Protein AF-A0A924DDB6-F1 (afdb_monomer_lite)

pLDDT: mean 88.54, std 9.06, range [60.5, 97.62]

Foldseek 3Di:
DQDQQDAFEWEDAPPDIDGPDDVNNVVVCVVVVPPDGHHDYDDPVRVVVVDDDDDPPPPDGDGD

Structure (mmCIF, N/CA/C/O backbone):
data_AF-A0A924DDB6-F1
#
_entry.id   AF-A0A924DDB6-F1
#
loop_
_atom_site.group_PDB
_atom_site.id
_atom_site.type_symbol
_atom_site.label_atom_id
_atom_site.label_alt_id
_atom_site.label_comp_id
_atom_site.label_asym_id
_atom_site.label_entity_id
_atom_site.label_seq_id
_atom_site.pdbx_PDB_ins_code
_atom_site.Cartn_x
_atom_site.Cartn_y
_atom_site.Cartn_z
_atom_site.occupancy
_atom_site.B_iso_or_equiv
_atom_site.auth_seq_id
_atom_site.auth_comp_id
_atom_site.auth_asym_id
_atom_site.auth_atom_id
_atom_site.pdbx_PDB_model_num
ATOM 1 N N . THR A 1 1 ? 9.232 -11.109 -1.581 1.00 77.56 1 THR A N 1
ATOM 2 C CA . THR A 1 1 ? 9.239 -11.697 -2.945 1.00 77.56 1 THR A CA 1
ATOM 3 C C . THR A 1 1 ? 9.235 -10.579 -3.985 1.00 77.56 1 THR A C 1
ATOM 5 O O . THR A 1 1 ? 8.765 -9.498 -3.655 1.00 77.56 1 THR A O 1
ATOM 8 N N . ARG A 1 2 ? 9.799 -10.791 -5.186 1.00 85.44 2 ARG A N 1
ATOM 9 C CA . ARG A 1 2 ? 9.833 -9.821 -6.311 1.00 85.44 2 ARG A CA 1
ATOM 10 C C . ARG A 1 2 ? 8.818 -10.145 -7.415 1.00 85.44 2 ARG A C 1
ATOM 12 O O . ARG A 1 2 ? 8.849 -9.526 -8.470 1.00 85.44 2 ARG A O 1
ATOM 19 N N . ASP A 1 3 ? 7.979 -11.149 -7.203 1.00 93.31 3 ASP A N 1
ATOM 20 C CA . ASP A 1 3 ? 6.947 -11.553 -8.153 1.00 93.31 3 ASP A CA 1
ATOM 21 C C . ASP A 1 3 ? 5.905 -10.434 -8.325 1.00 93.31 3 ASP A C 1
ATOM 23 O O . ASP A 1 3 ? 5.210 -10.093 -7.366 1.00 93.31 3 ASP A O 1
ATOM 27 N N . LEU A 1 4 ? 5.838 -9.849 -9.526 1.00 95.19 4 LEU A N 1
ATOM 28 C CA . LEU A 1 4 ? 4.941 -8.735 -9.852 1.00 95.19 4 LEU A CA 1
ATOM 29 C C . LEU A 1 4 ? 3.483 -9.184 -10.022 1.00 95.19 4 LEU A C 1
ATOM 31 O O . LEU A 1 4 ? 2.587 -8.348 -9.989 1.00 95.19 4 LEU A O 1
ATOM 35 N N . SER A 1 5 ? 3.218 -10.493 -10.132 1.00 95.31 5 SER A N 1
ATOM 36 C CA . SER A 1 5 ? 1.848 -11.015 -10.182 1.00 95.31 5 SER A CA 1
ATOM 37 C C . SER A 1 5 ? 1.177 -11.053 -8.802 1.00 95.31 5 SER A C 1
ATOM 39 O O . SER A 1 5 ? 0.010 -11.430 -8.688 1.00 95.31 5 SER A O 1
ATOM 41 N N . LYS A 1 6 ? 1.919 -10.754 -7.728 1.00 96.75 6 LYS A N 1
ATOM 42 C CA . LYS A 1 6 ? 1.402 -10.724 -6.356 1.00 96.75 6 LYS A CA 1
ATOM 43 C C . LYS A 1 6 ? 1.005 -9.300 -5.976 1.00 96.75 6 LYS A C 1
ATOM 45 O O . LYS A 1 6 ? 1.778 -8.386 -6.258 1.00 96.75 6 LYS A O 1
ATOM 50 N N . PRO A 1 7 ? -0.128 -9.118 -5.278 1.00 96.31 7 PRO A N 1
ATOM 51 C CA . PRO A 1 7 ? -0.619 -7.790 -4.959 1.00 96.31 7 PRO A CA 1
ATOM 52 C C . PRO A 1 7 ? 0.319 -7.040 -4.010 1.00 96.31 7 PRO A C 1
ATOM 54 O O . PRO A 1 7 ? 0.960 -7.639 -3.139 1.00 96.31 7 PRO A O 1
ATOM 57 N N . LEU A 1 8 ? 0.378 -5.720 -4.171 1.00 96.56 8 LEU A N 1
ATOM 58 C CA . LEU A 1 8 ? 0.745 -4.805 -3.093 1.00 96.56 8 LEU A CA 1
ATOM 59 C C . LEU A 1 8 ? -0.374 -4.801 -2.046 1.00 96.56 8 LEU A C 1
ATOM 61 O O . LEU A 1 8 ? -1.533 -5.011 -2.401 1.00 96.56 8 LEU A O 1
ATOM 65 N N . ILE A 1 9 ? -0.048 -4.542 -0.782 1.00 95.25 9 ILE A N 1
ATOM 66 C CA . ILE A 1 9 ? -1.059 -4.354 0.265 1.00 95.25 9 ILE A CA 1
ATOM 67 C C . ILE A 1 9 ? -1.053 -2.886 0.664 1.00 95.25 9 ILE A C 1
ATOM 69 O O . ILE A 1 9 ? 0.013 -2.331 0.954 1.00 95.25 9 ILE A O 1
ATOM 73 N N . ALA A 1 10 ? -2.228 -2.266 0.679 1.00 93.94 10 ALA A N 1
ATOM 74 C CA . ALA A 1 10 ? -2.383 -0.870 1.050 1.00 93.94 10 ALA A CA 1
ATOM 75 C C . ALA A 1 10 ? -3.595 -0.634 1.945 1.00 93.94 10 ALA A C 1
ATOM 77 O O . ALA A 1 10 ? -4.552 -1.406 1.934 1.00 93.94 10 ALA A O 1
ATOM 78 N N . VAL A 1 11 ? -3.553 0.478 2.670 1.00 91.56 11 VAL A N 1
ATOM 79 C CA . VAL A 1 11 ? -4.694 1.046 3.394 1.00 91.56 11 VAL A CA 1
ATOM 80 C C . VAL A 1 11 ? -5.029 2.423 2.811 1.00 91.56 11 VAL A C 1
ATOM 82 O O . VAL A 1 11 ? -4.117 3.131 2.358 1.00 91.56 11 VAL A O 1
ATOM 85 N N . PRO A 1 12 ? -6.309 2.824 2.792 1.00 89.06 12 PRO A N 1
ATOM 86 C CA . PRO A 1 12 ? -6.672 4.196 2.467 1.00 89.06 12 PRO A CA 1
ATOM 87 C C . PRO A 1 12 ? -6.193 5.142 3.579 1.00 89.06 12 PRO A C 1
ATOM 89 O O . PRO A 1 12 ? -6.338 4.861 4.766 1.00 89.06 12 PRO A O 1
ATOM 92 N N . GLN A 1 13 ? -5.600 6.269 3.194 1.00 85.50 13 GLN A N 1
ATOM 93 C CA . GLN A 1 13 ? -5.166 7.325 4.104 1.00 85.50 13 GLN A CA 1
ATOM 94 C C . GLN A 1 13 ? -5.561 8.678 3.510 1.00 85.50 13 GLN A C 1
ATOM 96 O O . GLN A 1 13 ? -4.888 9.189 2.614 1.00 85.50 13 GLN A O 1
ATOM 101 N N . GLU A 1 14 ? -6.632 9.273 4.037 1.00 83.06 14 GLU A N 1
ATOM 102 C CA . GLU A 1 14 ? -7.216 10.512 3.505 1.00 83.06 14 GLU A CA 1
ATOM 103 C C . GLU A 1 14 ? -7.504 10.388 1.993 1.00 83.06 14 GLU A C 1
ATOM 105 O O . GLU A 1 14 ? -8.292 9.542 1.584 1.00 83.06 14 GLU A O 1
ATOM 110 N N . GLU A 1 15 ? -6.860 11.203 1.155 1.00 85.75 15 GLU A N 1
ATOM 111 C CA . GLU A 1 15 ? -6.980 11.181 -0.312 1.00 85.75 15 GLU A CA 1
ATOM 112 C C . GLU A 1 15 ? -5.856 10.371 -0.986 1.00 85.75 15 GLU A C 1
ATOM 114 O O . GLU A 1 15 ? -5.567 10.536 -2.174 1.00 85.75 15 GLU A O 1
ATOM 119 N N . ARG A 1 16 ? -5.152 9.532 -0.220 1.00 87.81 16 ARG A N 1
ATOM 120 C CA . ARG A 1 16 ? -3.974 8.778 -0.662 1.00 87.81 16 ARG A CA 1
ATOM 121 C C . ARG A 1 16 ? -4.083 7.308 -0.281 1.00 87.81 16 ARG A C 1
ATOM 123 O O . ARG A 1 16 ? -4.921 6.896 0.514 1.00 87.81 16 ARG A O 1
ATOM 130 N N . LEU A 1 17 ? -3.183 6.514 -0.850 1.00 89.94 17 LEU A N 1
ATOM 131 C CA . LEU A 1 17 ? -2.980 5.119 -0.481 1.00 89.94 17 LEU A CA 1
ATOM 132 C C . LEU A 1 17 ? -1.634 4.979 0.221 1.00 89.94 17 LEU A C 1
ATOM 134 O O . LEU A 1 17 ? -0.608 5.421 -0.305 1.00 89.94 17 LEU A O 1
ATOM 138 N N . LEU A 1 18 ? -1.635 4.340 1.386 1.00 90.56 18 LEU A N 1
ATOM 139 C CA . LEU A 1 18 ? -0.419 3.977 2.097 1.00 90.56 18 LEU A CA 1
ATOM 140 C C . LEU 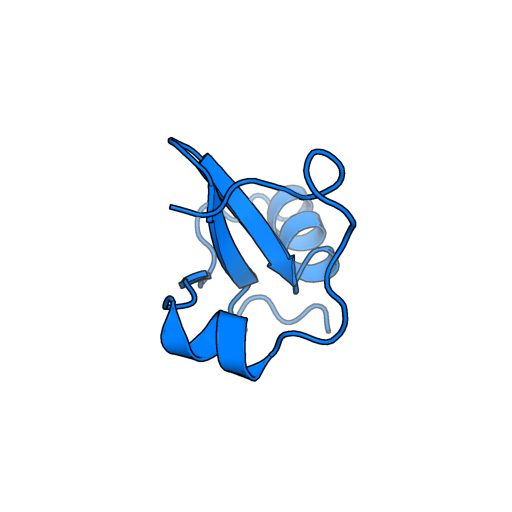A 1 18 ? -0.096 2.511 1.815 1.00 90.56 18 LEU A C 1
ATOM 142 O O . LEU A 1 18 ? -0.854 1.622 2.195 1.00 90.56 18 LEU A O 1
ATOM 146 N N . ILE A 1 19 ? 1.042 2.254 1.168 1.00 93.00 19 ILE A N 1
ATOM 147 C CA . ILE A 1 19 ? 1.538 0.892 0.945 1.00 93.00 19 ILE A CA 1
ATOM 148 C C . ILE A 1 19 ? 2.119 0.354 2.253 1.00 93.00 19 ILE A C 1
ATOM 150 O O . ILE A 1 19 ? 3.098 0.892 2.772 1.00 93.00 19 ILE A O 1
ATOM 154 N N . ILE A 1 20 ? 1.541 -0.730 2.765 1.00 90.69 20 ILE A N 1
ATOM 155 C CA . ILE A 1 20 ? 1.999 -1.386 3.996 1.00 90.69 20 ILE A CA 1
ATOM 156 C C . ILE A 1 20 ? 2.859 -2.623 3.709 1.00 90.69 20 ILE A C 1
ATOM 158 O O . ILE A 1 20 ? 3.754 -2.938 4.488 1.00 90.69 20 ILE A O 1
ATOM 162 N N . ASP A 1 21 ? 2.658 -3.283 2.561 1.00 93.12 21 ASP A N 1
ATOM 163 C CA . ASP A 1 21 ? 3.501 -4.388 2.094 1.00 93.12 21 ASP A CA 1
ATOM 164 C C . ASP A 1 21 ? 3.691 -4.361 0.570 1.00 93.12 21 ASP A C 1
ATOM 166 O O . ASP A 1 21 ? 2.824 -3.947 -0.201 1.00 93.12 21 ASP A O 1
ATOM 170 N N . GLY A 1 22 ? 4.835 -4.879 0.120 1.00 94.81 22 GLY A N 1
ATOM 171 C CA . GLY A 1 22 ? 5.159 -5.023 -1.297 1.00 94.81 22 GLY A CA 1
ATOM 172 C C . GLY A 1 22 ? 6.169 -4.024 -1.846 1.00 94.81 22 GLY A C 1
ATOM 173 O O . GLY A 1 22 ? 6.365 -4.000 -3.058 1.00 94.81 22 GLY A O 1
ATOM 174 N N . TRP A 1 23 ? 6.880 -3.281 -0.994 1.00 95.62 23 TRP A N 1
ATOM 175 C CA . TRP A 1 23 ? 7.938 -2.345 -1.406 1.00 95.62 23 TRP A CA 1
ATOM 176 C C . TRP A 1 23 ? 8.943 -2.922 -2.419 1.00 95.62 23 TRP A C 1
ATOM 178 O O . TRP A 1 23 ? 9.204 -2.262 -3.423 1.00 95.62 23 TRP A O 1
ATOM 188 N N . PRO A 1 24 ? 9.459 -4.162 -2.274 1.00 96.31 24 PRO A N 1
ATOM 189 C CA . PRO A 1 24 ? 10.358 -4.728 -3.281 1.00 96.31 24 PRO A CA 1
ATOM 190 C C . PRO A 1 24 ? 9.704 -4.953 -4.654 1.00 96.31 24 PRO A C 1
ATOM 192 O O . PRO A 1 24 ? 10.406 -4.915 -5.662 1.00 96.31 24 PRO A O 1
ATOM 195 N N . ARG A 1 25 ? 8.388 -5.214 -4.702 1.00 96.62 25 ARG A N 1
ATOM 196 C CA . ARG A 1 25 ? 7.622 -5.368 -5.952 1.00 96.62 25 ARG A CA 1
ATOM 197 C C . ARG A 1 25 ? 7.385 -4.009 -6.599 1.00 96.62 25 ARG A C 1
ATOM 199 O O . ARG A 1 25 ? 7.639 -3.872 -7.787 1.00 96.62 25 ARG A O 1
ATOM 206 N N . LEU A 1 26 ? 6.999 -3.010 -5.804 1.00 96.00 26 LEU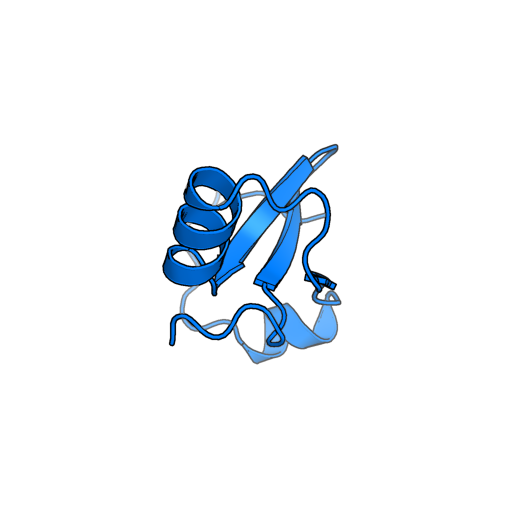 A N 1
ATOM 207 C CA . LEU A 1 26 ? 6.828 -1.636 -6.273 1.00 96.00 26 LEU A CA 1
ATOM 208 C C . LEU A 1 26 ? 8.130 -1.086 -6.873 1.00 96.00 26 LEU A C 1
ATOM 210 O O . LEU A 1 26 ? 8.133 -0.610 -8.001 1.00 96.00 26 LEU A O 1
ATOM 214 N N . LEU A 1 27 ? 9.255 -1.228 -6.163 1.00 96.50 27 LEU A N 1
ATOM 215 C CA . LEU A 1 27 ? 10.565 -0.787 -6.658 1.00 96.50 27 LEU A CA 1
ATOM 216 C C . LEU A 1 27 ? 10.957 -1.492 -7.961 1.00 96.50 27 LEU A C 1
ATOM 218 O O . LEU A 1 27 ? 11.504 -0.866 -8.861 1.00 96.50 27 LEU A O 1
ATOM 222 N N . ARG A 1 28 ? 10.667 -2.791 -8.077 1.00 96.19 28 ARG A N 1
ATOM 223 C CA . ARG A 1 28 ? 10.921 -3.545 -9.305 1.00 96.19 28 ARG A CA 1
ATOM 224 C C . ARG A 1 28 ? 10.043 -3.068 -10.463 1.00 96.19 28 ARG A C 1
ATOM 226 O O . ARG A 1 28 ? 10.567 -2.899 -11.552 1.00 96.19 28 ARG A O 1
ATOM 233 N N . ALA A 1 29 ? 8.753 -2.842 -10.229 1.00 96.81 29 ALA A N 1
ATOM 234 C CA . ALA A 1 29 ? 7.838 -2.343 -11.252 1.00 96.81 29 ALA A CA 1
ATOM 235 C C . ALA A 1 29 ? 8.276 -0.982 -11.801 1.00 96.81 29 ALA A C 1
ATOM 237 O O . ALA A 1 29 ? 8.264 -0.791 -13.009 1.00 96.81 29 ALA A O 1
ATOM 238 N N . VAL A 1 30 ? 8.764 -0.086 -10.934 1.00 97.06 30 VAL A N 1
ATOM 239 C CA . VAL A 1 30 ? 9.349 1.197 -11.359 1.00 97.06 30 VAL A CA 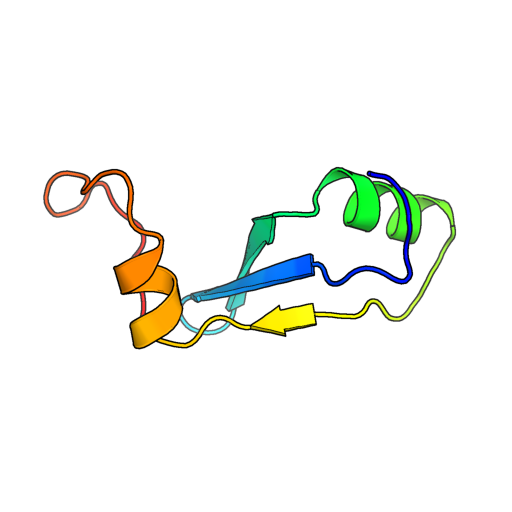1
ATOM 240 C C . VAL A 1 30 ? 10.572 0.988 -12.257 1.00 97.06 30 VAL A C 1
ATOM 242 O O . VAL A 1 30 ? 10.699 1.655 -13.275 1.00 97.06 30 VAL A O 1
ATOM 245 N N . LEU A 1 31 ? 11.467 0.061 -11.901 1.00 97.62 31 LEU A N 1
ATOM 246 C CA . LEU A 1 31 ? 12.666 -0.234 -12.698 1.00 97.62 31 LEU A CA 1
ATOM 247 C C . LEU A 1 31 ? 12.354 -0.899 -14.046 1.00 97.62 31 LEU A C 1
ATOM 249 O O . LEU A 1 31 ? 13.137 -0.764 -14.978 1.00 97.62 31 LEU A O 1
ATOM 253 N N . GLU A 1 32 ? 11.254 -1.647 -14.125 1.00 97.56 32 GLU A N 1
ATOM 254 C CA . GLU A 1 32 ? 10.804 -2.353 -15.330 1.00 97.56 32 GLU A CA 1
ATOM 255 C C . GLU A 1 32 ? 9.757 -1.554 -16.128 1.00 97.56 32 GLU A C 1
ATOM 257 O O . GLU A 1 32 ? 9.204 -2.089 -17.083 1.00 97.56 32 GLU A O 1
ATOM 262 N N . GLU A 1 33 ? 9.486 -0.298 -15.747 1.00 97.44 33 GLU A N 1
ATOM 263 C CA . GLU A 1 33 ? 8.495 0.584 -16.390 1.00 97.44 33 GLU A CA 1
ATOM 264 C C . GLU A 1 33 ? 7.096 -0.056 -16.498 1.00 97.44 33 GLU A C 1
ATOM 266 O O . GLU A 1 33 ? 6.356 0.135 -17.460 1.00 97.44 33 GLU A O 1
ATOM 271 N N . VAL A 1 34 ? 6.721 -0.840 -15.485 1.00 97.25 34 VAL A N 1
ATOM 272 C CA . VAL A 1 34 ? 5.411 -1.491 -15.400 1.00 97.25 34 VAL A CA 1
ATOM 273 C C . VAL A 1 34 ? 4.367 -0.463 -14.969 1.00 97.25 34 VAL A C 1
ATOM 275 O O . VAL A 1 34 ? 4.450 0.089 -13.871 1.00 97.25 34 VAL A O 1
ATOM 278 N N . GLU A 1 35 ? 3.371 -0.230 -15.824 1.00 95.94 35 GLU A N 1
ATOM 279 C CA . GLU A 1 35 ? 2.333 0.788 -15.606 1.00 95.94 35 GLU A CA 1
ATOM 280 C C . GLU A 1 35 ? 1.314 0.394 -14.528 1.00 95.94 35 GLU A C 1
ATOM 282 O O . GLU A 1 35 ? 0.823 1.249 -13.792 1.00 95.94 35 GLU A O 1
ATOM 287 N N . GLU A 1 36 ? 1.014 -0.903 -14.402 1.00 95.94 36 GLU A N 1
ATOM 288 C CA . GLU A 1 36 ? -0.030 -1.408 -13.512 1.00 95.94 36 GLU A CA 1
ATOM 289 C C . GLU A 1 36 ? 0.470 -2.550 -12.627 1.00 95.94 36 GLU A C 1
ATOM 291 O O . GLU A 1 36 ? 1.136 -3.484 -13.076 1.00 95.94 36 GLU A O 1
ATOM 296 N N . LEU A 1 37 ? 0.089 -2.505 -11.350 1.00 95.88 37 LEU A N 1
ATOM 297 C CA . LEU A 1 37 ? 0.333 -3.580 -10.398 1.00 95.88 37 LEU A CA 1
ATOM 298 C C . LEU A 1 37 ? -0.963 -4.000 -9.709 1.00 95.88 37 LEU A C 1
ATOM 300 O O . LEU A 1 37 ? -1.779 -3.143 -9.362 1.00 95.88 37 LEU A O 1
ATOM 304 N N . PRO A 1 38 ? -1.130 -5.303 -9.420 1.00 97.00 38 PRO A N 1
ATOM 305 C CA . PRO A 1 38 ? -2.217 -5.749 -8.569 1.00 97.00 38 PRO A CA 1
ATOM 306 C C . PRO A 1 38 ? -2.094 -5.102 -7.183 1.00 97.00 38 PRO A C 1
ATOM 308 O O . PRO A 1 38 ? -1.012 -5.041 -6.591 1.00 97.00 38 PRO A O 1
ATOM 311 N N . LEU A 1 39 ? -3.225 -4.652 -6.650 1.00 95.94 39 LEU A N 1
ATOM 312 C CA . LEU A 1 39 ? -3.338 -4.021 -5.342 1.00 95.94 39 LEU A CA 1
ATOM 313 C C . LEU A 1 39 ? -4.456 -4.704 -4.558 1.00 95.94 39 LEU A C 1
ATOM 315 O O . LEU A 1 39 ? -5.556 -4.894 -5.072 1.00 95.94 39 LEU A O 1
ATOM 319 N N . HIS A 1 40 ? -4.174 -5.047 -3.310 1.00 96.44 40 HIS A N 1
ATOM 320 C CA . HIS A 1 40 ? -5.173 -5.435 -2.331 1.00 96.44 40 HIS A CA 1
ATOM 321 C C . HIS A 1 40 ? -5.319 -4.292 -1.324 1.00 96.44 40 HIS A C 1
ATOM 323 O O . HIS A 1 40 ? -4.393 -3.990 -0.566 1.00 96.44 40 HIS A O 1
ATOM 329 N N . LEU A 1 41 ? -6.466 -3.619 -1.386 1.00 94.56 41 LEU A N 1
ATOM 330 C CA . LEU A 1 41 ? -6.837 -2.566 -0.453 1.00 94.56 41 LEU A CA 1
ATOM 331 C C . LEU A 1 41 ? -7.517 -3.215 0.750 1.00 94.56 41 LEU A C 1
ATOM 333 O O . LEU A 1 41 ? -8.543 -3.869 0.571 1.00 94.56 41 LEU A O 1
ATOM 337 N N . LEU A 1 42 ? -6.949 -3.034 1.941 1.00 92.50 42 LEU A N 1
ATOM 338 C CA . LEU A 1 42 ? -7.538 -3.579 3.158 1.00 92.50 42 LEU A CA 1
ATOM 339 C C . LEU A 1 42 ? -8.817 -2.829 3.527 1.00 92.50 42 LEU A C 1
ATOM 341 O O . LEU A 1 42 ? -8.878 -1.596 3.497 1.00 92.50 42 LEU A O 1
ATOM 345 N N . THR A 1 43 ? -9.816 -3.600 3.930 1.00 90.44 43 THR A N 1
ATOM 346 C CA . THR A 1 43 ? -10.994 -3.116 4.648 1.00 90.44 43 THR A CA 1
ATOM 347 C C . THR A 1 43 ? -10.652 -2.751 6.095 1.00 90.44 43 THR A C 1
ATOM 349 O O . THR A 1 43 ? -9.607 -3.146 6.619 1.00 90.44 43 THR A O 1
ATOM 352 N N . GLN A 1 44 ? -11.568 -2.028 6.757 1.00 84.31 44 GLN A N 1
ATOM 353 C CA . GLN A 1 44 ? -11.459 -1.726 8.189 1.00 84.31 44 GLN A CA 1
ATOM 354 C C . GLN A 1 44 ? -11.258 -3.001 9.025 1.00 84.31 44 GLN A C 1
ATOM 356 O O . GLN A 1 44 ? -10.344 -3.103 9.835 1.00 84.31 44 GLN A O 1
ATOM 361 N N . GLU A 1 45 ? -12.074 -4.015 8.751 1.00 89.81 45 GLU A N 1
ATOM 362 C CA . GLU A 1 45 ? -12.031 -5.298 9.450 1.00 89.81 45 GLU A CA 1
ATOM 363 C C . GLU A 1 45 ? -10.687 -6.024 9.271 1.00 89.81 45 GLU A C 1
ATOM 365 O O . GLU A 1 45 ? -10.126 -6.543 10.236 1.00 89.81 45 GLU A O 1
ATOM 370 N N . GLU A 1 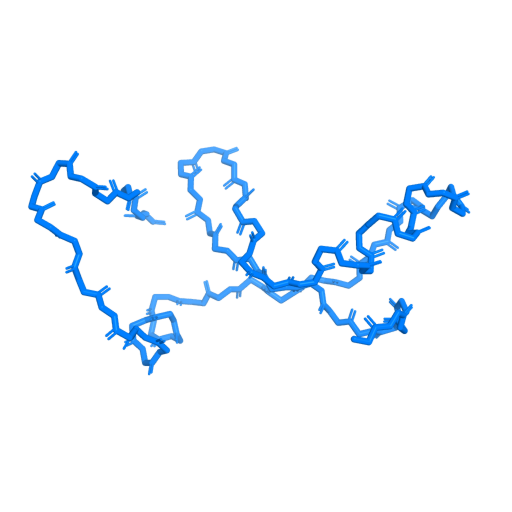46 ? -10.134 -6.034 8.056 1.00 91.31 46 GLU A N 1
ATOM 371 C CA . GLU A 1 46 ? -8.875 -6.729 7.770 1.00 91.31 46 GLU A CA 1
ATOM 372 C C . GLU A 1 46 ? -7.666 -6.055 8.419 1.00 91.31 46 GLU A C 1
ATOM 374 O O . GLU A 1 46 ? -6.795 -6.754 8.945 1.00 91.31 46 GLU A O 1
ATOM 379 N N . ALA A 1 47 ? -7.582 -4.719 8.397 1.00 85.94 47 ALA A N 1
ATOM 380 C CA . ALA A 1 47 ? -6.447 -4.050 9.031 1.00 85.94 47 ALA A CA 1
ATOM 381 C C . ALA A 1 47 ? -6.561 -4.033 10.564 1.00 85.94 47 ALA A C 1
ATOM 383 O O . ALA A 1 47 ? -5.530 -4.174 11.223 1.00 85.94 47 ALA A O 1
ATOM 384 N N . ASP A 1 48 ? -7.773 -4.000 11.132 1.00 85.12 48 ASP A N 1
ATOM 385 C CA . ASP A 1 48 ? -7.978 -4.220 12.571 1.00 85.12 48 ASP A CA 1
ATOM 386 C C . ASP A 1 48 ? -7.550 -5.640 12.985 1.00 85.12 48 ASP A C 1
ATOM 388 O O . ASP A 1 48 ? -6.879 -5.824 14.001 1.00 85.12 48 ASP A O 1
ATOM 392 N N . ALA A 1 49 ? -7.855 -6.657 12.170 1.00 87.94 49 ALA A N 1
ATOM 393 C CA . ALA A 1 49 ? -7.440 -8.039 12.425 1.00 87.94 49 ALA A CA 1
ATOM 394 C C . ALA A 1 49 ? -5.918 -8.259 12.301 1.00 87.94 49 ALA A C 1
ATOM 396 O O . ALA A 1 49 ? -5.370 -9.173 12.922 1.00 87.94 49 ALA A O 1
ATOM 397 N N . ALA A 1 50 ? -5.231 -7.441 11.499 1.00 81.69 50 ALA A N 1
ATOM 398 C CA . ALA A 1 50 ? -3.782 -7.496 11.299 1.00 81.69 50 ALA A CA 1
ATOM 399 C C . ALA A 1 50 ? -2.991 -6.584 12.258 1.00 81.69 50 ALA A C 1
ATOM 401 O O . ALA A 1 50 ? -1.757 -6.565 12.209 1.00 81.69 50 ALA A O 1
ATOM 402 N N . LEU A 1 51 ? -3.676 -5.828 13.120 1.00 80.75 51 LEU A N 1
ATOM 403 C CA . LEU A 1 51 ? -3.067 -4.855 14.016 1.00 80.75 51 LEU A CA 1
ATOM 404 C C . LEU A 1 51 ? -2.132 -5.537 15.025 1.00 80.75 51 LEU A C 1
ATOM 406 O O . LEU A 1 51 ? -2.540 -6.384 15.817 1.00 80.75 51 LEU A O 1
ATOM 410 N N . TRP A 1 52 ? -0.855 -5.152 15.014 1.00 77.75 52 TRP A N 1
ATOM 411 C CA . TRP A 1 52 ? 0.143 -5.675 15.959 1.00 77.75 52 TRP A CA 1
ATOM 412 C C . TRP A 1 52 ? 0.439 -4.733 17.122 1.00 77.75 52 TRP A C 1
ATOM 414 O O . TRP A 1 52 ? 0.799 -5.196 18.203 1.00 77.75 52 TRP A O 1
ATOM 424 N N . LEU A 1 53 ? 0.326 -3.420 16.912 1.00 77.38 53 LEU A N 1
ATOM 425 C CA . LEU A 1 53 ? 0.573 -2.422 17.947 1.00 77.38 53 LEU A CA 1
ATOM 426 C C . LEU A 1 53 ? -0.261 -1.165 17.702 1.00 77.38 53 LEU A C 1
ATOM 428 O O . LEU A 1 53 ? -0.393 -0.712 16.566 1.00 77.38 53 LEU A O 1
ATOM 432 N N . GLU A 1 54 ? -0.760 -0.575 18.783 1.00 78.56 54 GLU A N 1
ATOM 433 C CA . GLU A 1 54 ? -1.349 0.760 18.772 1.00 78.56 54 GLU A CA 1
ATOM 434 C C . GLU A 1 54 ? -0.311 1.782 19.230 1.00 78.56 54 GLU A C 1
ATOM 436 O O . GLU A 1 54 ? 0.392 1.591 20.227 1.00 78.56 54 GLU A O 1
ATOM 441 N N . LEU A 1 55 ? -0.208 2.882 18.490 1.00 78.62 55 LEU A N 1
ATOM 442 C CA . LEU A 1 55 ? 0.608 4.022 18.890 1.00 78.62 55 LEU A CA 1
ATOM 443 C C . LEU A 1 55 ? -0.211 4.956 19.795 1.00 78.62 55 LEU A C 1
ATOM 445 O O . LEU A 1 55 ? -1.432 5.030 19.648 1.00 78.62 55 LEU A O 1
ATOM 449 N N . PRO A 1 56 ? 0.436 5.711 20.706 1.00 81.31 56 PRO A N 1
ATOM 450 C CA . PRO A 1 56 ? -0.251 6.717 21.507 1.00 81.31 56 PRO A CA 1
ATOM 451 C C . PRO A 1 56 ? -1.051 7.709 20.641 1.00 81.31 56 PRO A C 1
ATOM 453 O O . PRO A 1 56 ? -0.661 7.975 19.497 1.00 81.31 56 PRO A O 1
ATOM 456 N N . PRO A 1 57 ? -2.126 8.320 21.174 1.00 80.19 57 PRO A N 1
ATOM 457 C CA . PRO A 1 57 ? -2.898 9.321 20.442 1.00 80.19 57 PRO A CA 1
ATOM 458 C C . PRO A 1 57 ? -2.003 10.421 19.852 1.00 80.19 57 PRO A C 1
ATOM 460 O O . PRO A 1 57 ? -1.170 10.997 20.549 1.00 80.19 57 PRO A O 1
ATOM 463 N N . GLY A 1 58 ? -2.169 10.702 18.556 1.00 76.94 58 GLY A N 1
ATOM 464 C CA . GLY A 1 58 ? -1.364 11.689 17.822 1.00 76.94 58 GLY A CA 1
ATOM 465 C C . GLY A 1 58 ? -0.007 11.190 17.306 1.00 76.94 58 GLY A C 1
ATOM 466 O O . GLY A 1 58 ? 0.659 11.932 16.591 1.00 76.94 58 GLY A O 1
ATOM 467 N N . ALA A 1 59 ? 0.397 9.954 17.620 1.00 77.56 59 ALA A N 1
ATOM 468 C CA . ALA A 1 59 ? 1.622 9.338 17.099 1.00 77.56 59 ALA A CA 1
ATOM 469 C C . ALA A 1 59 ? 1.374 8.378 15.916 1.00 77.56 59 ALA A C 1
ATOM 471 O O . ALA A 1 59 ? 2.329 7.962 15.264 1.00 77.56 59 ALA A O 1
ATOM 472 N N . GLY A 1 60 ? 0.112 8.022 15.645 1.00 73.19 60 GLY A N 1
ATOM 473 C CA . GLY A 1 60 ? -0.295 7.144 14.544 1.00 73.19 60 GLY A CA 1
ATOM 474 C C . GLY A 1 60 ? -0.809 7.880 13.305 1.00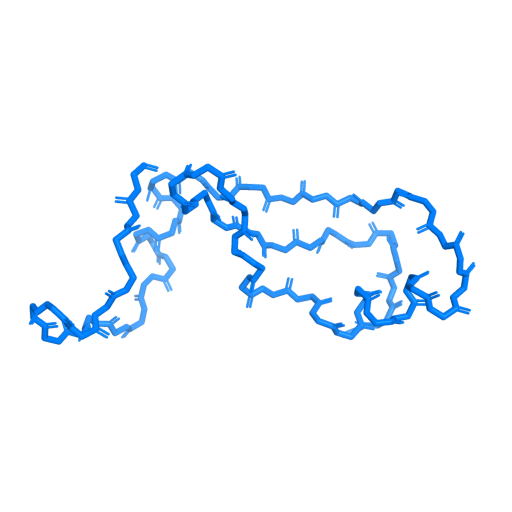 73.19 60 GLY A C 1
ATOM 475 O O . GLY A 1 60 ? -1.100 9.075 13.334 1.00 73.19 60 GLY A O 1
ATOM 476 N N . VAL A 1 61 ? -0.948 7.133 12.210 1.00 68.38 61 VAL A N 1
ATOM 477 C CA . VAL A 1 61 ? -1.604 7.603 10.985 1.00 68.38 61 VAL A CA 1
ATOM 478 C C . VAL A 1 61 ? -3.119 7.528 11.175 1.00 68.38 61 VAL A C 1
ATOM 480 O O . VAL A 1 61 ? -3.628 6.489 11.588 1.00 68.38 61 VAL A O 1
ATOM 483 N N . GLN A 1 62 ? -3.845 8.613 10.881 1.00 67.81 62 GLN A N 1
ATOM 484 C CA . GLN A 1 62 ? -5.308 8.567 10.872 1.00 67.81 62 GLN A CA 1
ATOM 485 C C . GLN A 1 62 ? -5.790 7.776 9.657 1.00 67.81 62 GLN A C 1
ATOM 487 O O . GLN A 1 62 ? -5.577 8.175 8.513 1.00 67.81 62 GLN A O 1
ATOM 492 N N . TRP 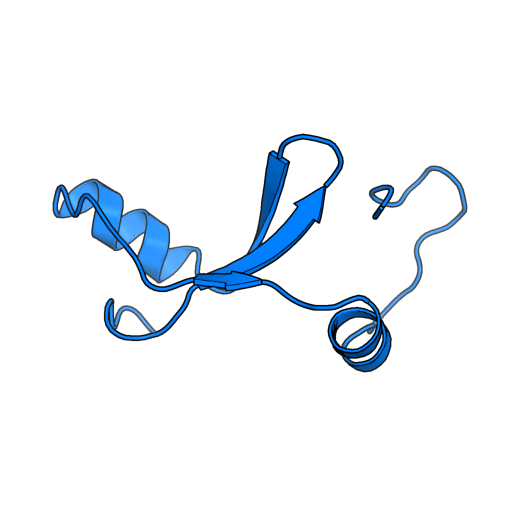A 1 63 ? -6.452 6.664 9.938 1.00 65.25 63 TRP A N 1
ATOM 493 C CA . TRP A 1 63 ? -7.172 5.863 8.965 1.00 65.25 63 TRP A CA 1
ATOM 494 C C . TRP A 1 63 ? -8.632 6.337 8.899 1.00 65.25 63 TRP A C 1
ATOM 496 O O . TRP A 1 63 ? -9.205 6.713 9.926 1.00 65.25 63 TRP A O 1
ATOM 506 N N . ARG A 1 64 ? -9.203 6.401 7.695 1.00 60.50 64 ARG A N 1
ATOM 507 C CA . ARG A 1 64 ? -10.601 6.758 7.429 1.00 60.50 64 ARG A CA 1
ATOM 508 C C . ARG A 1 64 ? -11.224 5.778 6.453 1.00 60.50 64 ARG A C 1
ATOM 510 O O . ARG A 1 64 ? -10.482 5.327 5.550 1.00 60.50 64 ARG A O 1
#

Sequence (64 aa):
TRDLSKPLIAVPQEERLLIIDGWPRLLRAVLEEVEELPLHLLTQEEADAALWLELPPGAGVQWR

Radius of gyration: 13.46 Å; chains: 1; bounding box: 25×23×38 Å

Secondary structure (DSSP, 8-state):
---TTSPEEEEEETTEEEEEE-HHHHHHHHHTT-----EEEPPHHHHHHT---PPPTTTSPPP-